Protein AF-A0A7R9IKL3-F1 (afdb_monomer_lite)

Radius of gyration: 31.58 Å; chains: 1; bounding box: 67×96×57 Å

InterPro domains:
  IPR035437 SNase-like, OB-fold superfamily [G3DSA:2.40.50.90] (3-88)

Secondary structure (DSSP, 8-state):
-EESSEE--SSS-S-HHHHHHHHHHHHHHTTTTS---EEEEEEEEE--S-TT-S--SPPEEEEEEEE-SSSS-EEHHHHHHHTTS-EEPP----------------------------------------PPP----PPPP-----------

Structure (mmCIF, N/CA/C/O backbone):
data_AF-A0A7R9IKL3-F1
#
_entry.id   AF-A0A7R9IKL3-F1
#
loop_
_atom_site.group_PDB
_atom_site.id
_atom_site.type_symbol
_atom_site.label_atom_id
_atom_site.label_alt_id
_atom_site.label_comp_id
_atom_site.label_asym_id
_atom_site.label_entity_id
_atom_site.label_seq_id
_atom_site.pdbx_PDB_ins_code
_atom_site.Cartn_x
_atom_site.Cartn_y
_atom_site.Cartn_z
_atom_site.occu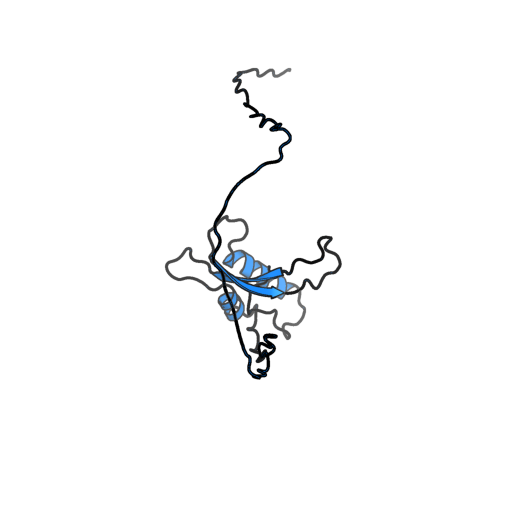pancy
_atom_site.B_iso_or_equiv
_atom_site.auth_seq_id
_atom_site.auth_comp_id
_atom_site.auth_asym_id
_atom_site.auth_atom_id
_atom_site.pdbx_PDB_model_num
ATOM 1 N N . MET A 1 1 ? 6.623 2.500 -2.815 1.00 86.50 1 MET A N 1
ATOM 2 C CA . MET A 1 1 ? 6.357 1.099 -2.430 1.00 86.50 1 MET A CA 1
ATOM 3 C C . MET A 1 1 ? 5.423 0.496 -3.464 1.00 86.50 1 MET A C 1
ATOM 5 O O . MET A 1 1 ? 4.882 1.261 -4.254 1.00 86.50 1 MET A O 1
ATOM 9 N N . TYR A 1 2 ? 5.236 -0.818 -3.454 1.00 92.62 2 TYR A N 1
ATOM 10 C CA . TYR A 1 2 ? 4.177 -1.495 -4.209 1.00 92.62 2 TYR A CA 1
ATOM 11 C C . TYR A 1 2 ? 3.191 -2.158 -3.243 1.00 92.62 2 TYR A C 1
ATOM 13 O O . TYR A 1 2 ? 3.590 -2.508 -2.132 1.00 92.62 2 TYR A O 1
ATOM 21 N N . ILE A 1 3 ? 1.941 -2.350 -3.667 1.00 94.62 3 ILE A N 1
ATOM 22 C CA . ILE A 1 3 ? 1.001 -3.231 -2.967 1.00 94.62 3 ILE A CA 1
ATOM 23 C C . ILE A 1 3 ? 1.361 -4.673 -3.329 1.00 94.62 3 ILE A C 1
ATOM 25 O O . ILE A 1 3 ? 1.582 -4.992 -4.497 1.00 94.62 3 ILE A O 1
ATOM 29 N N . ALA A 1 4 ? 1.544 -5.516 -2.317 1.00 92.56 4 ALA A N 1
ATOM 30 C CA . ALA A 1 4 ? 1.863 -6.925 -2.503 1.00 92.56 4 ALA A CA 1
ATOM 31 C C . ALA A 1 4 ? 0.665 -7.669 -3.107 1.00 92.56 4 ALA A C 1
ATOM 33 O O . ALA A 1 4 ? -0.482 -7.307 -2.850 1.00 92.56 4 ALA A O 1
ATOM 34 N N . HIS A 1 5 ? 0.948 -8.706 -3.898 1.00 90.62 5 HIS A N 1
ATOM 35 C CA . HIS A 1 5 ? -0.027 -9.624 -4.506 1.00 90.62 5 HIS A CA 1
ATOM 36 C C . HIS A 1 5 ? -1.034 -9.020 -5.498 1.00 90.62 5 HIS A C 1
ATOM 38 O O . HIS A 1 5 ? -1.648 -9.784 -6.226 1.00 90.62 5 HIS A O 1
ATOM 44 N N . ALA A 1 6 ? -1.208 -7.699 -5.577 1.00 88.62 6 ALA A N 1
ATOM 45 C CA . ALA A 1 6 ? -2.150 -7.040 -6.487 1.00 88.62 6 ALA A CA 1
ATOM 46 C C . ALA A 1 6 ? -1.444 -6.422 -7.707 1.00 88.62 6 ALA A C 1
ATOM 48 O O . ALA A 1 6 ? -0.469 -5.677 -7.568 1.00 88.62 6 ALA A O 1
ATOM 49 N N . PHE A 1 7 ? -1.958 -6.702 -8.908 1.00 87.31 7 PHE A N 1
ATOM 50 C CA . PHE A 1 7 ? -1.406 -6.232 -10.185 1.00 87.31 7 PHE A CA 1
ATOM 51 C C . PHE A 1 7 ? -2.468 -5.582 -11.071 1.00 87.31 7 PHE A C 1
ATOM 53 O O . PHE A 1 7 ? -3.632 -5.972 -11.034 1.00 87.31 7 PHE A O 1
ATOM 60 N N . GLU A 1 8 ? -2.049 -4.634 -11.919 1.00 86.00 8 GLU A N 1
ATOM 61 C CA . GLU A 1 8 ? -2.910 -4.095 -12.981 1.00 86.00 8 GLU A CA 1
ATOM 62 C C . GLU A 1 8 ? -3.382 -5.248 -13.900 1.00 86.00 8 GLU A C 1
ATOM 64 O O . GLU A 1 8 ? -2.543 -6.035 -14.364 1.00 86.00 8 GLU A O 1
ATOM 69 N N . PRO A 1 9 ? -4.690 -5.377 -14.191 1.00 83.75 9 PRO A N 1
ATOM 70 C CA . PRO A 1 9 ? -5.186 -6.433 -15.069 1.00 83.75 9 PRO A CA 1
ATOM 71 C C . PRO A 1 9 ? -4.674 -6.258 -16.511 1.00 83.75 9 PRO A C 1
ATOM 73 O O . PRO A 1 9 ? -4.626 -5.147 -17.038 1.00 83.75 9 PRO A O 1
ATOM 76 N N . LYS A 1 10 ? -4.317 -7.362 -17.184 1.00 75.00 10 LYS A N 1
ATOM 77 C CA . LYS A 1 10 ? -3.703 -7.345 -18.533 1.00 75.00 10 LYS A CA 1
ATOM 78 C C . LYS A 1 10 ? -4.668 -6.943 -19.654 1.00 75.00 10 LYS A C 1
ATOM 80 O O . LYS A 1 10 ? -4.230 -6.365 -20.647 1.00 75.00 10 LYS A O 1
ATOM 85 N N . ASP A 1 11 ? -5.952 -7.252 -19.480 1.00 70.25 11 ASP A N 1
ATOM 86 C CA . ASP A 1 11 ? -6.977 -7.153 -20.529 1.00 70.25 11 ASP A CA 1
ATOM 87 C C . ASP A 1 11 ? -7.844 -5.896 -20.431 1.00 70.25 11 ASP A C 1
ATOM 89 O O . ASP A 1 11 ? -8.664 -5.638 -21.315 1.00 70.25 11 ASP A O 1
ATOM 93 N N . VAL A 1 12 ? -7.652 -5.072 -19.393 1.00 60.84 12 VAL A N 1
ATOM 94 C CA . VAL A 1 12 ? -8.295 -3.760 -19.334 1.00 60.84 12 VAL A CA 1
ATOM 95 C C . VAL A 1 12 ? -7.621 -2.914 -20.406 1.00 60.84 12 VAL A C 1
ATOM 97 O O . VAL A 1 12 ? -6.507 -2.416 -20.237 1.00 60.84 12 VAL A O 1
ATOM 100 N N . SER A 1 13 ? -8.281 -2.829 -21.564 1.00 56.31 13 SER A N 1
ATOM 101 C CA . SER A 1 13 ? -7.886 -1.990 -22.690 1.00 56.31 13 SER A CA 1
ATOM 102 C C . SER A 1 13 ? -7.377 -0.659 -22.154 1.00 56.31 13 SER A C 1
ATOM 104 O O . SER A 1 13 ? -8.050 -0.077 -21.311 1.00 56.31 13 SER A O 1
ATOM 106 N N . LYS A 1 14 ? -6.202 -0.228 -22.625 1.00 53.94 14 LYS A N 1
ATOM 107 C CA . LYS A 1 14 ? -5.419 0.958 -22.230 1.00 53.94 14 LYS A CA 1
ATOM 108 C C . LYS A 1 14 ? -6.199 2.287 -22.295 1.00 53.94 14 LYS A C 1
ATOM 110 O O . LYS A 1 14 ? -5.790 3.213 -22.992 1.00 53.94 14 LYS A O 1
ATOM 115 N N . THR A 1 15 ? -7.328 2.404 -21.619 1.00 55.47 15 THR A N 1
ATOM 116 C CA . THR A 1 15 ? -8.055 3.648 -21.445 1.00 55.47 15 THR A CA 1
ATOM 117 C C . THR A 1 15 ? -7.499 4.281 -20.183 1.00 55.47 15 THR A C 1
ATOM 119 O O . THR A 1 15 ? -7.377 3.656 -19.136 1.00 55.47 15 THR A O 1
ATOM 122 N N . SER A 1 16 ? -7.069 5.532 -20.286 1.00 61.28 16 SER A N 1
ATOM 123 C CA . SER A 1 16 ? -6.524 6.257 -19.140 1.00 61.28 16 SER A CA 1
ATOM 124 C C . SER A 1 16 ? -7.536 6.382 -17.995 1.00 61.28 16 SER A C 1
ATOM 126 O O . SER A 1 16 ? -7.115 6.456 -16.848 1.00 61.28 16 SER A O 1
ATOM 128 N N . SER A 1 17 ? -8.841 6.353 -18.304 1.00 68.19 17 SER A N 1
ATOM 129 C CA . SER A 1 17 ? -9.939 6.444 -17.326 1.00 68.19 17 SER A CA 1
ATOM 130 C C . SER A 1 17 ? -9.857 5.367 -16.246 1.00 68.19 17 SER A C 1
ATOM 132 O O . SER A 1 17 ? -9.834 5.695 -15.068 1.00 68.19 17 SER A O 1
ATOM 134 N N . THR A 1 18 ? -9.683 4.098 -16.631 1.00 77.88 18 THR A N 1
ATOM 135 C CA . THR A 1 18 ? -9.680 2.976 -15.676 1.00 77.88 18 THR A CA 1
ATOM 136 C C . THR A 1 18 ? -8.471 3.004 -14.745 1.00 77.88 18 THR A C 1
ATOM 138 O O . THR A 1 18 ? -8.564 2.591 -13.592 1.00 77.88 18 THR A O 1
ATOM 141 N N . ARG A 1 19 ? -7.332 3.541 -15.208 1.00 85.44 19 ARG A N 1
ATOM 142 C CA . ARG A 1 19 ? -6.158 3.750 -14.352 1.00 85.44 19 ARG A CA 1
ATOM 143 C C . ARG A 1 19 ? -6.396 4.846 -13.317 1.00 85.44 19 ARG A C 1
ATOM 145 O O . ARG A 1 19 ? -5.991 4.668 -12.175 1.00 85.44 19 ARG A O 1
ATOM 152 N N . TYR A 1 20 ? -6.980 5.978 -13.709 1.00 90.44 20 TYR A N 1
ATOM 153 C CA . TYR A 1 20 ? -7.248 7.061 -12.760 1.00 90.44 20 TYR A CA 1
ATOM 154 C C . TYR A 1 20 ? -8.275 6.631 -11.712 1.00 90.44 20 TYR A C 1
ATOM 156 O O . TYR A 1 20 ? -8.031 6.831 -10.534 1.00 90.44 20 TYR A O 1
ATOM 164 N N . GLU A 1 21 ? -9.322 5.911 -12.115 1.00 92.50 21 GLU A N 1
ATOM 165 C CA . GLU A 1 21 ? -10.306 5.338 -11.187 1.00 92.50 21 GLU A CA 1
ATOM 166 C C . GLU A 1 21 ? -9.664 4.367 -10.176 1.00 92.50 21 GLU A C 1
ATOM 168 O O . GLU A 1 21 ? -9.987 4.397 -8.990 1.00 92.50 21 GLU A O 1
ATOM 173 N N . ALA A 1 22 ? -8.700 3.547 -10.613 1.00 92.06 22 ALA A N 1
ATOM 174 C CA . ALA A 1 22 ? -7.939 2.675 -9.717 1.00 92.06 22 ALA A CA 1
ATOM 175 C C . ALA A 1 22 ? -7.056 3.459 -8.729 1.00 92.06 22 ALA A C 1
ATOM 177 O O . ALA A 1 22 ? -6.906 3.050 -7.575 1.00 92.06 22 ALA A O 1
ATOM 178 N N . ILE A 1 23 ? -6.462 4.572 -9.176 1.00 94.25 23 ILE A N 1
ATOM 179 C CA . ILE A 1 23 ? -5.675 5.467 -8.316 1.00 94.25 23 ILE A CA 1
ATOM 180 C C . ILE A 1 23 ? -6.590 6.128 -7.288 1.00 94.25 23 ILE A C 1
ATOM 182 O O . ILE A 1 23 ? -6.277 6.063 -6.105 1.00 94.25 23 ILE A O 1
ATOM 186 N N . ASP A 1 24 ? -7.724 6.683 -7.712 1.00 95.88 24 ASP A N 1
ATOM 187 C CA . ASP A 1 24 ? -8.681 7.356 -6.830 1.00 95.88 24 ASP A CA 1
ATOM 188 C C . ASP A 1 24 ? -9.198 6.393 -5.748 1.00 95.88 24 ASP A C 1
ATOM 190 O O . ASP A 1 24 ? -9.185 6.721 -4.561 1.00 95.88 24 ASP A O 1
ATOM 194 N N . MET A 1 25 ? -9.554 5.160 -6.132 1.00 95.56 25 MET A N 1
ATOM 195 C CA . MET A 1 25 ? -9.950 4.108 -5.187 1.00 95.56 25 MET A CA 1
ATOM 196 C C . MET A 1 25 ? -8.827 3.779 -4.196 1.00 95.56 25 MET A C 1
ATOM 198 O O . MET A 1 25 ? -9.061 3.659 -2.993 1.00 95.56 25 MET A O 1
ATOM 202 N N . PHE A 1 26 ? -7.587 3.642 -4.676 1.00 96.69 26 PHE A N 1
ATOM 203 C CA . PHE A 1 26 ? -6.447 3.420 -3.791 1.00 96.69 26 PHE A CA 1
ATOM 204 C C . PHE A 1 26 ? -6.235 4.595 -2.827 1.00 96.69 26 PHE A C 1
ATOM 206 O O . PHE A 1 26 ? -5.991 4.368 -1.644 1.00 96.69 26 PHE A O 1
ATOM 213 N N . GLU A 1 27 ? -6.324 5.837 -3.303 1.00 96.81 27 GLU A N 1
ATOM 214 C CA . GLU A 1 27 ? -6.149 7.037 -2.482 1.00 96.81 27 GLU A CA 1
ATOM 215 C C . GLU A 1 27 ? -7.224 7.157 -1.397 1.00 96.81 27 GLU A C 1
ATOM 217 O O . GLU A 1 27 ? -6.915 7.542 -0.262 1.00 96.81 27 GLU A O 1
ATOM 222 N N . GLU A 1 28 ? -8.461 6.776 -1.721 1.00 96.56 28 GLU A N 1
ATOM 223 C CA . GLU A 1 28 ? -9.572 6.708 -0.777 1.00 96.56 28 GLU A CA 1
ATOM 224 C C . GLU A 1 28 ? -9.331 5.643 0.301 1.00 96.56 28 GLU A C 1
ATOM 226 O O . GLU A 1 28 ? -9.352 5.972 1.492 1.00 96.56 28 GLU A O 1
ATOM 231 N N . LEU A 1 29 ? -9.020 4.404 -0.101 1.00 96.50 29 LEU A N 1
ATOM 232 C CA . LEU A 1 29 ? -8.756 3.282 0.810 1.00 96.50 29 LEU A CA 1
ATOM 233 C C . LEU A 1 29 ? -7.523 3.521 1.693 1.00 96.50 29 LEU A C 1
ATOM 235 O O . LEU A 1 29 ? -7.545 3.239 2.889 1.00 96.50 29 LEU A O 1
ATOM 239 N N . ALA A 1 30 ? -6.444 4.060 1.119 1.00 96.50 30 ALA A N 1
ATOM 240 C CA . ALA A 1 30 ? -5.190 4.331 1.822 1.00 96.50 30 ALA A CA 1
ATOM 241 C C . ALA A 1 30 ? -5.196 5.666 2.584 1.00 96.50 30 ALA A C 1
ATOM 243 O O . ALA A 1 30 ? -4.189 6.024 3.199 1.00 96.50 30 ALA A O 1
ATOM 244 N N . ARG A 1 31 ? -6.301 6.425 2.518 1.00 95.62 31 ARG A N 1
ATOM 245 C CA . ARG A 1 31 ? -6.489 7.709 3.212 1.00 95.62 31 ARG A CA 1
ATOM 246 C C . ARG A 1 31 ? -5.293 8.646 3.049 1.00 95.62 31 ARG A C 1
ATOM 248 O O . ARG A 1 31 ? -4.788 9.246 4.005 1.00 95.62 31 ARG A O 1
ATOM 255 N N . VAL A 1 32 ? -4.824 8.756 1.809 1.00 96.94 32 VAL A N 1
ATOM 256 C CA . VAL A 1 32 ? -3.590 9.470 1.472 1.00 96.94 32 VAL A CA 1
ATOM 257 C C . VAL A 1 32 ? -3.657 10.913 1.977 1.00 96.94 32 VAL A C 1
ATOM 259 O O . VAL A 1 32 ? -4.657 11.606 1.807 1.00 96.94 32 VAL A O 1
ATOM 262 N N . ALA A 1 33 ? -2.582 11.353 2.637 1.00 96.50 33 ALA A N 1
ATOM 263 C CA . ALA A 1 33 ? -2.441 12.688 3.229 1.00 96.50 33 ALA A CA 1
ATOM 264 C C . ALA A 1 33 ? -3.479 13.066 4.313 1.00 96.50 33 ALA A C 1
ATOM 266 O O . ALA A 1 33 ? -3.556 14.235 4.693 1.00 96.50 33 ALA A O 1
ATOM 267 N N . LYS A 1 34 ? -4.223 12.095 4.869 1.00 96.31 34 LYS A N 1
ATOM 268 C CA . LYS A 1 34 ? -5.138 12.308 6.010 1.00 96.31 34 LYS A CA 1
ATOM 269 C C . LYS A 1 34 ? -4.505 12.035 7.380 1.00 96.31 34 LYS A C 1
ATOM 271 O O . LYS A 1 34 ? -5.118 12.344 8.393 1.00 96.31 34 LYS A O 1
ATOM 276 N N . TRP A 1 35 ? -3.268 11.526 7.412 1.00 95.69 35 TRP A N 1
ATOM 277 C CA . TRP A 1 35 ? -2.500 11.236 8.640 1.00 95.69 35 TRP A CA 1
ATOM 278 C C . TRP A 1 35 ? -3.145 10.188 9.554 1.00 95.69 35 TRP A C 1
ATOM 280 O O . TRP A 1 35 ? -2.950 10.197 10.768 1.00 95.69 35 TRP A O 1
ATOM 290 N N . GLU A 1 36 ? -3.900 9.270 8.962 1.00 94.56 36 GLU A N 1
ATOM 291 C CA . GLU A 1 36 ? -4.531 8.173 9.684 1.00 94.56 36 GLU A CA 1
ATOM 292 C C . GLU A 1 36 ? -3.598 6.961 9.782 1.00 94.56 36 GLU A C 1
ATOM 294 O O . GLU A 1 36 ? -2.790 6.698 8.887 1.00 94.56 36 GLU A O 1
ATOM 299 N N . LEU A 1 37 ? -3.684 6.234 10.899 1.00 95.31 37 LEU A N 1
ATOM 300 C CA . LEU A 1 37 ? -2.845 5.066 11.150 1.00 95.31 37 LEU A CA 1
ATOM 301 C C . LEU A 1 37 ? -3.281 3.891 10.266 1.00 95.31 37 LEU A C 1
ATOM 303 O O . LEU A 1 37 ? -4.463 3.565 10.198 1.00 95.31 37 LEU A O 1
ATOM 307 N N . MET A 1 38 ? -2.303 3.220 9.660 1.00 97.31 38 MET A N 1
ATOM 308 C CA . MET A 1 38 ? -2.491 1.993 8.886 1.00 97.31 38 MET A CA 1
ATOM 309 C C . MET A 1 38 ? -1.450 0.950 9.293 1.00 97.31 38 MET A C 1
ATOM 311 O O . MET A 1 38 ? -0.337 1.303 9.694 1.00 97.31 38 MET A O 1
ATOM 315 N N . MET A 1 39 ? -1.781 -0.332 9.145 1.00 97.81 39 MET A N 1
ATOM 316 C CA . MET A 1 39 ? -0.836 -1.428 9.355 1.00 97.81 39 MET A CA 1
ATOM 317 C C . MET A 1 39 ? -0.193 -1.823 8.025 1.00 97.81 39 MET A C 1
ATOM 319 O O . MET A 1 39 ? -0.887 -2.134 7.060 1.00 97.81 39 MET A O 1
ATOM 323 N N . ALA A 1 40 ? 1.139 -1.847 7.976 1.00 97.75 40 ALA A N 1
ATOM 324 C CA . ALA A 1 40 ? 1.892 -2.265 6.798 1.00 97.75 40 ALA A CA 1
ATOM 325 C C . ALA A 1 40 ? 2.826 -3.430 7.138 1.00 97.75 40 ALA A C 1
ATOM 327 O O . ALA A 1 40 ? 3.653 -3.332 8.047 1.00 97.75 40 ALA A O 1
ATOM 328 N N . ARG A 1 41 ? 2.741 -4.516 6.366 1.00 97.56 41 ARG A N 1
ATOM 329 C CA . ARG A 1 41 ? 3.642 -5.669 6.463 1.00 97.56 41 ARG A CA 1
ATOM 330 C C . ARG A 1 41 ? 4.477 -5.768 5.198 1.00 97.56 41 ARG A C 1
ATOM 332 O O . ARG A 1 41 ? 3.934 -5.908 4.107 1.00 97.56 41 ARG A O 1
ATOM 339 N N . VAL A 1 42 ? 5.802 -5.712 5.330 1.00 97.12 42 VAL A N 1
ATOM 340 C CA . VAL A 1 42 ? 6.702 -5.944 4.191 1.00 97.12 42 VAL A CA 1
ATOM 341 C C . VAL A 1 42 ? 6.596 -7.407 3.776 1.00 97.12 42 VAL A C 1
ATOM 343 O O . VAL A 1 42 ? 6.871 -8.297 4.575 1.00 97.12 42 VAL A O 1
ATOM 346 N N . ASN A 1 43 ? 6.195 -7.638 2.530 1.00 95.69 43 ASN A N 1
ATOM 347 C CA . ASN A 1 43 ? 6.074 -8.969 1.947 1.00 95.69 43 ASN A CA 1
ATOM 348 C C . ASN A 1 43 ? 7.349 -9.348 1.177 1.00 95.69 43 ASN A C 1
ATOM 350 O O . ASN A 1 43 ? 7.919 -10.414 1.389 1.00 95.69 43 ASN A O 1
ATOM 354 N N . CYS A 1 44 ? 7.842 -8.447 0.323 1.00 93.25 44 CYS A N 1
ATOM 355 C CA . CYS A 1 44 ? 9.069 -8.659 -0.442 1.00 93.25 44 CYS A CA 1
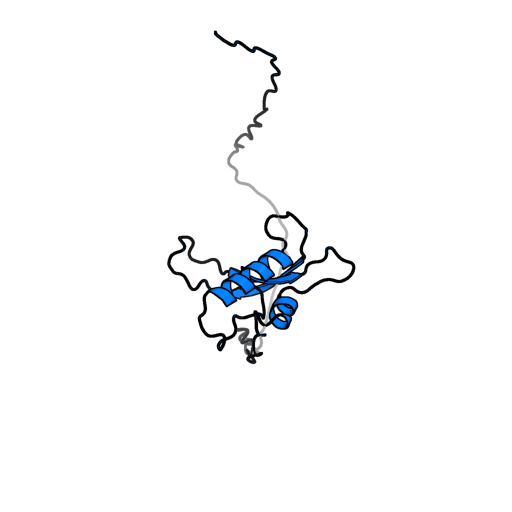ATOM 356 C C . CYS A 1 44 ? 9.705 -7.329 -0.873 1.00 93.25 44 CYS A C 1
ATOM 358 O O . CYS A 1 44 ? 9.219 -6.241 -0.554 1.00 93.25 44 CYS A O 1
ATOM 360 N N . TYR A 1 45 ? 10.801 -7.409 -1.622 1.00 92.81 45 TYR A N 1
ATOM 361 C CA . TYR A 1 45 ? 11.499 -6.264 -2.197 1.00 92.81 45 TYR A CA 1
ATOM 362 C C . TYR A 1 45 ? 11.642 -6.468 -3.707 1.00 92.81 45 TYR A C 1
ATOM 364 O O . TYR A 1 45 ? 12.117 -7.511 -4.147 1.00 92.81 45 TYR A O 1
ATOM 372 N N . LYS A 1 46 ? 11.245 -5.470 -4.503 1.00 88.44 46 LYS A N 1
ATOM 373 C CA . LYS A 1 46 ? 11.369 -5.477 -5.969 1.00 88.44 46 LYS A CA 1
ATOM 374 C C . LYS A 1 46 ? 12.469 -4.523 -6.417 1.00 88.44 46 LYS A C 1
ATOM 376 O O . LYS A 1 46 ? 12.604 -3.414 -5.894 1.00 88.44 46 LYS A O 1
ATOM 381 N N . GLU A 1 47 ? 13.248 -4.936 -7.408 1.00 87.44 47 GLU A N 1
ATOM 382 C CA . GLU A 1 47 ? 14.206 -4.044 -8.052 1.00 87.44 47 GLU A CA 1
ATOM 383 C C . GLU A 1 47 ? 13.468 -2.919 -8.798 1.00 87.44 47 GLU A C 1
ATOM 385 O O . GLU A 1 47 ? 12.381 -3.105 -9.351 1.00 87.44 47 GLU A O 1
ATOM 390 N N . ARG A 1 48 ? 14.036 -1.710 -8.793 1.00 80.19 48 ARG A N 1
ATOM 391 C CA . ARG A 1 48 ? 13.431 -0.562 -9.471 1.00 80.19 48 ARG A CA 1
ATOM 392 C C . ARG A 1 48 ? 13.644 -0.685 -10.979 1.00 80.19 48 ARG A C 1
ATOM 394 O O . ARG A 1 48 ? 14.772 -0.620 -11.448 1.00 80.19 48 ARG A O 1
ATOM 401 N N . SER A 1 49 ? 12.559 -0.729 -11.750 1.00 74.12 49 SER A N 1
ATOM 402 C CA . SER A 1 49 ? 12.619 -0.793 -13.220 1.00 74.12 49 SER A CA 1
ATOM 403 C C . SER A 1 49 ? 13.177 0.477 -13.888 1.00 74.12 49 SER A C 1
ATOM 405 O O . SER A 1 49 ? 13.637 0.436 -15.029 1.00 74.12 49 SER A O 1
ATOM 407 N N . SER A 1 50 ? 13.161 1.626 -13.199 1.00 68.88 50 SER A N 1
ATOM 408 C CA . SER A 1 50 ? 13.595 2.915 -13.753 1.00 68.88 50 SER A CA 1
ATOM 409 C C . SER A 1 50 ? 15.054 3.259 -13.440 1.00 68.88 50 SER A C 1
ATOM 411 O O . SER A 1 50 ? 15.416 3.515 -12.291 1.00 68.88 50 SER A O 1
ATOM 413 N N . LYS A 1 51 ? 15.854 3.414 -14.505 1.00 62.66 51 LYS A N 1
ATOM 414 C CA . LYS A 1 51 ? 17.244 3.914 -14.479 1.00 62.66 51 LYS A CA 1
ATOM 415 C C . LYS A 1 51 ? 17.369 5.420 -14.175 1.00 62.66 51 LYS A C 1
ATOM 417 O O . LYS A 1 51 ? 18.480 5.910 -14.010 1.00 62.66 51 LYS A O 1
ATOM 422 N N . ARG A 1 52 ? 16.264 6.185 -14.137 1.00 60.22 52 ARG A N 1
ATOM 423 C CA . ARG A 1 52 ? 16.297 7.661 -13.980 1.00 60.22 52 ARG A CA 1
ATOM 424 C C . ARG A 1 52 ? 16.415 8.148 -12.533 1.00 60.22 52 ARG A C 1
ATOM 426 O O . ARG A 1 52 ? 16.653 9.335 -12.316 1.00 60.22 52 ARG A O 1
ATOM 433 N N . ALA A 1 53 ? 16.235 7.284 -11.537 1.00 59.12 53 ALA A N 1
ATOM 434 C CA . ALA A 1 53 ? 16.337 7.702 -10.145 1.00 59.12 53 ALA A CA 1
ATOM 435 C C . ALA A 1 53 ? 17.801 7.719 -9.676 1.00 59.12 53 ALA A C 1
ATOM 437 O O . ALA A 1 53 ? 18.469 6.693 -9.678 1.00 59.12 53 ALA A O 1
ATOM 438 N N . LYS A 1 54 ? 18.279 8.880 -9.210 1.00 53.12 54 LYS A N 1
ATOM 439 C CA . LYS A 1 54 ? 19.682 9.139 -8.817 1.00 53.12 54 LYS A CA 1
ATOM 440 C C . LYS A 1 54 ? 20.204 8.338 -7.607 1.00 53.12 54 LYS A C 1
ATOM 442 O O . LYS A 1 54 ?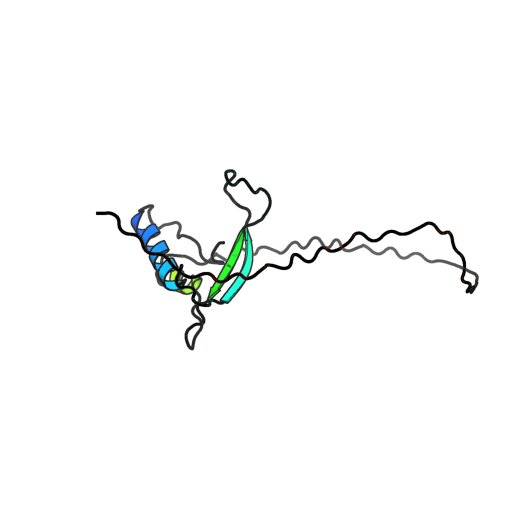 21.366 8.483 -7.253 1.00 53.12 54 LYS A O 1
ATOM 447 N N . ARG A 1 55 ? 19.374 7.518 -6.955 1.00 58.50 55 ARG A N 1
ATOM 448 C CA . ARG A 1 55 ? 19.798 6.608 -5.879 1.00 58.50 55 ARG A CA 1
ATOM 449 C C . ARG A 1 55 ? 19.757 5.181 -6.412 1.00 58.50 55 ARG A C 1
ATOM 451 O O . ARG A 1 55 ? 18.721 4.525 -6.345 1.00 58.50 55 ARG A O 1
ATOM 458 N N . ALA A 1 56 ? 20.863 4.749 -7.007 1.00 63.53 56 ALA A N 1
ATOM 459 C CA . ALA A 1 56 ? 21.059 3.355 -7.376 1.00 63.53 56 ALA A CA 1
ATOM 460 C C . ALA A 1 56 ? 21.142 2.490 -6.103 1.00 63.53 56 ALA A C 1
ATOM 462 O O . ALA A 1 56 ? 21.744 2.909 -5.117 1.00 63.53 56 ALA A O 1
ATOM 463 N N . GLY A 1 57 ? 20.542 1.298 -6.127 1.00 72.44 57 GLY A N 1
ATOM 464 C CA . GLY A 1 57 ? 20.876 0.213 -5.195 1.00 72.44 57 GLY A CA 1
ATOM 465 C C . GLY A 1 57 ? 19.847 -0.153 -4.123 1.00 72.44 57 GLY A C 1
ATOM 466 O O . GLY A 1 57 ? 19.862 -1.293 -3.675 1.00 72.44 57 GLY A O 1
ATOM 467 N N . SER A 1 58 ? 18.926 0.731 -3.719 1.00 82.69 58 SER A N 1
ATOM 468 C CA . SER A 1 58 ? 17.905 0.349 -2.726 1.00 82.69 58 SER A CA 1
ATOM 469 C C . SER A 1 58 ? 16.655 -0.224 -3.404 1.00 82.69 58 SER A C 1
ATOM 471 O O . SER A 1 58 ? 16.008 0.498 -4.176 1.00 82.69 58 SER A O 1
ATOM 473 N N . PRO A 1 59 ? 16.279 -1.486 -3.129 1.00 89.75 59 PRO A N 1
ATOM 474 C CA . PRO A 1 59 ? 15.075 -2.072 -3.696 1.00 89.75 59 PRO A CA 1
ATOM 475 C C . PRO A 1 59 ? 13.813 -1.422 -3.109 1.00 89.75 59 PRO A C 1
ATOM 477 O O . PRO A 1 59 ? 13.831 -0.813 -2.038 1.00 89.75 59 PRO A O 1
ATOM 480 N N . VAL A 1 60 ? 12.700 -1.521 -3.831 1.00 91.00 60 VAL A N 1
ATOM 481 C CA . VAL A 1 60 ? 11.409 -0.953 -3.432 1.00 91.00 60 VAL A CA 1
ATOM 482 C C . VAL A 1 60 ? 10.624 -2.011 -2.651 1.00 91.00 60 VAL A C 1
ATOM 484 O O . VAL A 1 60 ? 10.390 -3.091 -3.193 1.00 91.00 60 VAL A O 1
ATOM 487 N N . PRO A 1 61 ? 10.185 -1.734 -1.410 1.00 94.00 61 PRO A N 1
ATOM 488 C CA . PRO A 1 61 ? 9.383 -2.690 -0.659 1.00 94.00 61 PRO A CA 1
ATOM 489 C C . PRO A 1 61 ? 8.009 -2.875 -1.310 1.00 94.00 61 PRO A C 1
ATOM 491 O O . PRO A 1 61 ? 7.383 -1.905 -1.761 1.00 94.00 61 PRO A O 1
ATOM 494 N N . CYS A 1 62 ? 7.551 -4.121 -1.319 1.00 95.06 62 CYS A N 1
ATOM 495 C CA . CYS A 1 62 ? 6.170 -4.503 -1.572 1.00 95.06 62 CYS A CA 1
ATOM 496 C C . CYS A 1 62 ? 5.529 -4.818 -0.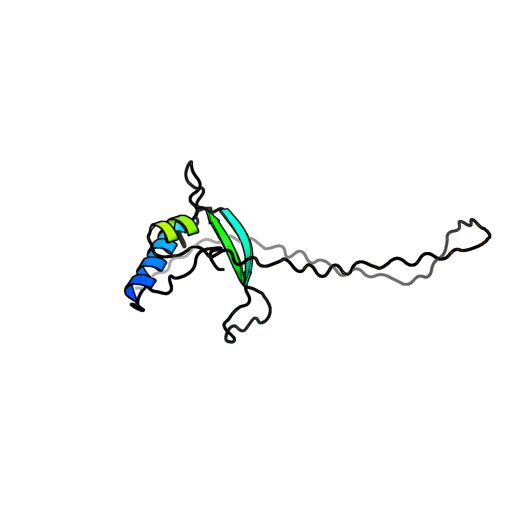230 1.00 95.06 62 CYS A C 1
ATOM 498 O O . CYS A 1 62 ? 6.076 -5.609 0.541 1.00 95.06 62 CYS A O 1
ATOM 500 N N . VAL A 1 63 ? 4.407 -4.177 0.059 1.00 97.25 63 VAL A N 1
ATOM 501 C CA . VAL A 1 63 ? 3.758 -4.264 1.361 1.00 97.25 63 VAL A CA 1
ATOM 502 C C . VAL A 1 63 ? 2.328 -4.744 1.208 1.00 97.25 63 VAL A C 1
ATOM 504 O O . VAL A 1 63 ? 1.633 -4.371 0.267 1.00 97.25 63 VAL A O 1
ATOM 507 N N . GLU A 1 64 ? 1.887 -5.552 2.155 1.00 97.75 64 GLU A N 1
ATOM 508 C CA . GLU A 1 64 ? 0.468 -5.694 2.440 1.00 97.75 64 GLU A CA 1
ATOM 509 C C . GLU A 1 64 ? 0.063 -4.516 3.322 1.00 97.75 64 GLU A C 1
ATOM 511 O O . GLU A 1 64 ? 0.773 -4.190 4.280 1.00 97.75 64 GLU A O 1
ATOM 516 N N . LEU A 1 65 ? -1.037 -3.859 2.972 1.00 98.06 65 LEU A N 1
ATOM 517 C CA . LEU A 1 65 ? -1.495 -2.646 3.631 1.00 98.06 65 LEU A CA 1
ATOM 518 C C . LEU A 1 65 ? -2.928 -2.854 4.111 1.00 98.06 65 LEU A C 1
ATOM 520 O O . LEU A 1 65 ? -3.788 -3.262 3.328 1.00 98.06 65 LEU A O 1
ATOM 524 N N . TYR A 1 66 ? -3.152 -2.564 5.389 1.00 98.06 66 TYR A N 1
ATOM 525 C CA . TYR A 1 66 ? -4.434 -2.738 6.050 1.00 98.06 66 TYR A CA 1
ATOM 526 C C . TYR A 1 66 ? -4.880 -1.430 6.699 1.00 98.06 66 TYR A C 1
ATOM 528 O O . TYR A 1 66 ? -4.106 -0.781 7.411 1.00 98.06 66 TYR A O 1
ATOM 536 N N . ASP A 1 67 ? -6.136 -1.063 6.476 1.00 96.88 67 ASP A N 1
ATOM 537 C CA . ASP A 1 67 ? -6.816 -0.047 7.272 1.00 96.88 67 ASP A CA 1
ATOM 538 C C . ASP A 1 67 ? -7.381 -0.700 8.533 1.00 96.88 67 ASP A C 1
ATOM 540 O O . ASP A 1 67 ? -8.239 -1.578 8.462 1.00 96.88 67 ASP A O 1
ATOM 544 N N . THR A 1 68 ? -6.873 -0.269 9.684 1.00 96.50 68 THR A N 1
ATOM 545 C CA . THR A 1 68 ? -7.211 -0.811 11.005 1.00 96.50 68 THR A CA 1
ATOM 546 C C . THR A 1 68 ? -8.009 0.193 11.841 1.00 96.50 68 THR A C 1
ATOM 548 O O . THR A 1 68 ? -8.011 0.119 13.069 1.00 96.50 68 THR A O 1
ATOM 551 N N . SER A 1 69 ? -8.628 1.208 11.222 1.00 92.94 69 SER A N 1
ATOM 552 C CA . SER A 1 69 ? -9.385 2.229 11.963 1.00 92.94 69 SER A CA 1
ATOM 553 C C . SER A 1 69 ? -10.716 1.714 12.510 1.00 92.94 69 SER A C 1
ATOM 555 O O . SER A 1 69 ? -11.291 2.312 13.418 1.00 92.94 69 SER A O 1
ATOM 557 N N . ASN A 1 70 ? -11.241 0.646 11.909 1.00 90.19 70 ASN A N 1
ATOM 558 C CA . ASN A 1 70 ? -12.537 0.063 12.227 1.00 90.19 70 ASN A CA 1
ATOM 559 C C . ASN A 1 70 ? -12.371 -1.208 13.074 1.00 90.19 70 ASN A C 1
ATOM 561 O O . ASN A 1 70 ? -11.268 -1.656 13.357 1.00 90.19 70 ASN A O 1
ATOM 565 N N . LYS A 1 71 ? -13.490 -1.822 13.485 1.00 92.44 71 LYS A N 1
ATOM 566 C CA . LYS A 1 71 ? -13.472 -3.091 14.245 1.00 92.44 71 LYS A CA 1
ATOM 567 C C . LYS A 1 71 ? -12.909 -4.274 13.451 1.00 92.44 71 LYS A C 1
ATOM 569 O O . LYS A 1 71 ? -12.589 -5.297 14.047 1.00 92.44 71 LYS A O 1
ATOM 574 N N . GLN A 1 72 ? -12.883 -4.152 12.130 1.00 94.81 72 GLN A N 1
ATOM 575 C CA . GLN A 1 72 ? -12.372 -5.152 11.212 1.00 94.81 72 GLN A CA 1
ATOM 576 C C . GLN A 1 72 ? -11.328 -4.489 10.324 1.00 94.81 72 GLN A C 1
ATOM 578 O O . GLN A 1 72 ? -11.584 -3.415 9.776 1.00 94.81 72 GLN A O 1
ATOM 583 N N . ASP A 1 73 ? -10.188 -5.155 10.190 1.00 96.62 73 ASP A N 1
ATOM 584 C CA . ASP A 1 73 ? -9.112 -4.712 9.319 1.00 96.62 73 ASP A CA 1
ATOM 585 C C . ASP A 1 73 ? -9.515 -4.909 7.854 1.00 96.62 73 ASP A C 1
ATOM 587 O O . ASP A 1 73 ? -10.027 -5.966 7.474 1.00 96.62 73 ASP A O 1
ATOM 591 N N . ILE A 1 74 ? -9.268 -3.894 7.029 1.00 97.50 74 ILE A N 1
ATOM 592 C CA . ILE A 1 74 ? -9.565 -3.919 5.595 1.00 97.50 74 ILE A CA 1
ATOM 593 C C . ILE A 1 74 ? -8.256 -4.088 4.833 1.00 97.50 74 ILE A C 1
ATOM 595 O O . ILE A 1 74 ? -7.384 -3.224 4.906 1.00 97.50 74 ILE A O 1
ATOM 599 N N . ASN A 1 75 ? -8.121 -5.180 4.077 1.00 97.62 75 ASN A N 1
ATOM 600 C CA . ASN A 1 75 ? -6.984 -5.393 3.185 1.00 97.62 75 ASN A CA 1
ATOM 601 C C . ASN A 1 75 ? -7.172 -4.597 1.887 1.00 97.62 75 ASN A C 1
ATOM 603 O O . ASN A 1 75 ? -8.081 -4.866 1.101 1.00 97.62 75 ASN A O 1
ATOM 607 N N . ILE A 1 76 ? -6.276 -3.646 1.626 1.00 97.56 76 ILE A N 1
ATOM 608 C CA . ILE A 1 76 ? -6.386 -2.771 0.452 1.00 97.56 76 ILE A CA 1
ATOM 609 C C . ILE A 1 76 ? -6.231 -3.541 -0.862 1.00 97.56 76 ILE A C 1
ATOM 611 O O . ILE A 1 76 ? -6.907 -3.221 -1.837 1.00 97.56 76 ILE A O 1
ATOM 615 N N . ALA A 1 77 ? -5.373 -4.565 -0.908 1.00 96.94 77 ALA A N 1
ATOM 616 C CA . ALA A 1 77 ? -5.209 -5.380 -2.110 1.00 96.94 77 ALA A CA 1
ATOM 617 C C . ALA A 1 77 ? -6.513 -6.110 -2.469 1.00 96.94 77 ALA A C 1
ATOM 619 O O . ALA A 1 77 ? -6.900 -6.148 -3.634 1.00 96.94 77 ALA A O 1
ATOM 620 N N . GLU A 1 78 ? -7.209 -6.637 -1.461 1.00 96.88 78 GLU A N 1
ATOM 621 C CA . GLU A 1 78 ? -8.467 -7.361 -1.640 1.00 96.88 78 GLU A CA 1
ATOM 622 C C . GLU A 1 78 ? -9.585 -6.451 -2.148 1.00 96.88 78 GLU A C 1
ATOM 624 O O . GLU A 1 78 ? -10.267 -6.808 -3.109 1.00 96.88 78 GLU A O 1
ATOM 629 N N . GLU A 1 79 ? -9.738 -5.254 -1.574 1.00 97.06 79 GLU A N 1
ATOM 630 C CA . GLU A 1 79 ? -10.747 -4.300 -2.044 1.00 97.06 79 GLU A CA 1
ATOM 631 C C . GLU A 1 79 ? -10.461 -3.837 -3.481 1.00 97.06 79 GLU A C 1
ATOM 633 O O . GLU A 1 79 ? -11.372 -3.807 -4.309 1.00 97.06 79 GLU A O 1
ATOM 638 N N . LEU A 1 80 ? -9.198 -3.591 -3.848 1.00 95.56 80 LEU A N 1
ATOM 639 C CA . LEU A 1 80 ? -8.844 -3.277 -5.239 1.00 95.56 80 LEU A CA 1
ATOM 640 C C . LEU A 1 80 ? -9.211 -4.412 -6.209 1.00 95.56 80 LEU A C 1
ATOM 642 O O . LEU A 1 80 ? -9.705 -4.144 -7.306 1.00 95.56 80 LEU A O 1
ATOM 646 N N . VAL A 1 81 ? -9.004 -5.675 -5.818 1.00 94.62 81 VAL A N 1
ATOM 647 C CA . VAL A 1 81 ? -9.387 -6.835 -6.641 1.00 94.62 81 VAL A CA 1
ATOM 648 C C . VAL A 1 81 ? -10.905 -6.970 -6.742 1.00 94.62 81 VAL A C 1
ATOM 650 O O . VAL A 1 81 ? -11.440 -7.160 -7.833 1.00 94.62 81 VAL A O 1
ATOM 653 N N . LYS A 1 82 ? -11.619 -6.818 -5.626 1.00 95.06 82 LYS A N 1
ATOM 654 C CA . LYS A 1 82 ? -13.084 -6.891 -5.561 1.00 95.06 82 LYS A CA 1
ATOM 655 C C . LYS A 1 82 ? -13.764 -5.824 -6.420 1.00 95.06 82 LYS A C 1
ATOM 657 O O . LYS A 1 82 ? -14.801 -6.097 -7.019 1.00 95.06 82 LYS A O 1
ATOM 662 N N . HIS A 1 83 ? -13.159 -4.644 -6.522 1.00 92.12 83 HIS A N 1
ATOM 663 C CA . HIS A 1 83 ? -13.611 -3.565 -7.400 1.00 92.12 83 HIS A CA 1
ATOM 664 C C . HIS A 1 83 ? -13.142 -3.708 -8.862 1.00 92.12 83 HIS A C 1
ATOM 666 O O . HIS A 1 83 ? -13.502 -2.887 -9.701 1.00 92.12 83 HIS A O 1
ATOM 672 N N . GLY A 1 84 ? -12.372 -4.750 -9.195 1.00 91.12 84 GLY A N 1
ATOM 673 C CA . GLY A 1 84 ? -11.895 -5.013 -10.557 1.00 91.12 84 GLY A CA 1
ATOM 674 C C . GLY A 1 84 ? -10.720 -4.136 -11.004 1.00 91.12 84 GLY A C 1
ATOM 675 O O . GLY A 1 84 ? -10.363 -4.150 -12.181 1.00 91.12 84 GLY A O 1
ATOM 676 N N . PHE A 1 85 ? -10.099 -3.391 -10.085 1.00 91.69 85 PHE A N 1
ATOM 677 C CA . PHE A 1 85 ? -8.940 -2.536 -10.365 1.00 91.69 85 PHE A CA 1
ATOM 678 C C . PHE A 1 85 ? -7.605 -3.279 -10.286 1.00 91.69 85 PHE A C 1
ATOM 680 O O . PHE A 1 85 ? -6.592 -2.790 -10.789 1.00 91.69 85 PHE A O 1
ATOM 687 N N . ALA A 1 86 ? -7.598 -4.463 -9.676 1.00 92.56 86 ALA A N 1
ATOM 688 C CA . ALA A 1 86 ? -6.437 -5.331 -9.608 1.00 92.56 86 ALA A CA 1
ATOM 689 C C . ALA A 1 86 ? -6.811 -6.803 -9.815 1.00 92.56 86 ALA A C 1
ATOM 691 O O . ALA A 1 86 ? -7.968 -7.202 -9.705 1.00 92.56 86 ALA A O 1
ATOM 692 N N . VAL A 1 87 ? -5.801 -7.621 -10.085 1.00 92.56 87 VAL A N 1
ATOM 693 C CA . VAL A 1 87 ? -5.875 -9.085 -10.037 1.00 92.56 87 VAL A CA 1
ATOM 694 C C . VAL A 1 87 ? -4.811 -9.619 -9.087 1.00 92.56 87 VAL A C 1
ATOM 696 O O . VAL A 1 87 ? -3.752 -9.002 -8.930 1.00 92.56 87 VAL A O 1
ATOM 699 N N . TRP A 1 88 ? -5.091 -10.763 -8.462 1.00 93.38 88 TRP A N 1
ATOM 700 C CA . TRP A 1 88 ? -4.110 -11.457 -7.634 1.00 93.38 88 TRP A CA 1
ATOM 701 C C . TRP A 1 88 ? -2.948 -11.985 -8.480 1.00 93.38 88 TRP A C 1
ATOM 703 O O . TRP A 1 88 ? -3.131 -12.399 -9.627 1.00 93.38 88 TRP A O 1
ATOM 713 N N . GLU A 1 89 ? -1.747 -11.977 -7.907 1.00 86.56 89 GLU A N 1
ATOM 714 C CA . GLU A 1 89 ? -0.596 -12.672 -8.468 1.00 86.56 89 GLU A CA 1
ATOM 715 C C . GLU A 1 89 ? -0.915 -14.162 -8.531 1.00 86.56 89 GLU A C 1
ATOM 717 O O . GLU A 1 89 ? -1.228 -14.785 -7.517 1.00 86.56 89 GLU A O 1
ATOM 722 N N . GLU A 1 90 ? -0.844 -14.738 -9.727 1.00 76.44 90 GLU A N 1
ATOM 723 C CA . GLU A 1 90 ? -0.843 -16.189 -9.858 1.00 76.44 90 GLU A CA 1
ATOM 724 C C . GLU A 1 90 ? 0.408 -16.709 -9.149 1.00 76.44 90 GLU A C 1
ATOM 726 O O . GLU A 1 90 ? 1.526 -16.317 -9.499 1.00 76.44 90 GLU A O 1
ATOM 731 N N . GLU A 1 91 ? 0.207 -17.558 -8.141 1.00 58.78 91 GLU A N 1
ATOM 732 C CA . GLU A 1 91 ? 1.267 -18.186 -7.362 1.00 58.78 91 GLU A CA 1
ATOM 733 C C . GLU A 1 91 ? 2.132 -19.027 -8.310 1.00 58.78 91 GLU A C 1
ATOM 735 O O . GLU A 1 91 ? 1.842 -20.174 -8.639 1.00 58.78 91 GLU A O 1
ATOM 740 N N . LYS A 1 92 ? 3.187 -18.417 -8.848 1.00 52.22 92 LYS A N 1
ATOM 741 C CA . LYS A 1 92 ? 4.240 -19.161 -9.524 1.00 52.22 92 LYS A CA 1
ATOM 742 C C . LYS A 1 92 ? 5.081 -19.752 -8.416 1.00 52.22 92 LYS A C 1
ATOM 744 O O . LYS A 1 92 ? 5.753 -18.989 -7.723 1.00 52.22 92 LYS A O 1
ATOM 749 N N . ASP A 1 93 ? 5.032 -21.075 -8.271 1.00 42.50 93 ASP A N 1
ATOM 750 C CA . ASP A 1 93 ? 5.874 -21.884 -7.385 1.00 42.50 93 ASP A CA 1
ATOM 751 C C . ASP A 1 93 ? 7.348 -21.484 -7.526 1.00 42.50 93 ASP A C 1
ATOM 753 O O . ASP A 1 93 ? 8.125 -22.049 -8.302 1.00 42.50 93 ASP A O 1
ATOM 757 N N . THR A 1 94 ? 7.755 -20.448 -6.802 1.00 42.06 94 THR A N 1
ATOM 758 C CA . THR A 1 94 ? 9.123 -19.961 -6.840 1.00 42.06 94 THR A CA 1
ATOM 759 C C . THR A 1 94 ? 9.834 -20.742 -5.756 1.00 42.06 94 THR A C 1
ATOM 761 O O . THR A 1 94 ? 9.867 -20.338 -4.596 1.00 42.06 94 THR A O 1
ATOM 764 N N . ILE A 1 95 ? 10.335 -21.921 -6.133 1.00 45.56 95 ILE A N 1
ATOM 765 C CA . ILE A 1 95 ? 11.218 -22.739 -5.305 1.00 45.56 95 ILE A CA 1
ATOM 766 C C . ILE A 1 95 ? 12.300 -21.814 -4.746 1.00 45.56 95 ILE A C 1
ATOM 768 O O . ILE A 1 95 ? 13.143 -21.297 -5.480 1.00 45.56 95 ILE A O 1
ATOM 772 N N . LEU A 1 96 ? 12.244 -21.589 -3.435 1.00 46.22 96 LEU A N 1
ATOM 773 C CA . LEU A 1 96 ? 13.251 -20.870 -2.673 1.00 46.22 96 LEU A CA 1
ATOM 774 C C . LEU A 1 96 ? 14.563 -21.657 -2.761 1.00 46.22 96 LEU A C 1
ATOM 776 O O . LEU A 1 96 ? 14.848 -22.517 -1.929 1.00 46.22 96 LEU A O 1
ATOM 780 N N . THR A 1 97 ? 15.389 -21.380 -3.768 1.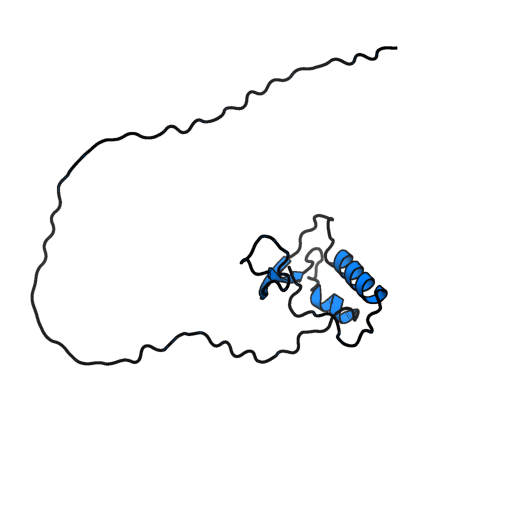00 42.16 97 THR A N 1
ATOM 781 C CA . THR A 1 97 ? 16.780 -21.833 -3.778 1.00 42.16 97 THR A CA 1
ATOM 782 C C . THR A 1 97 ? 17.558 -20.992 -2.771 1.00 42.16 97 THR A C 1
ATOM 784 O O . THR A 1 97 ? 18.192 -19.996 -3.113 1.00 42.16 97 THR A O 1
ATOM 787 N N . SER A 1 98 ? 17.473 -21.383 -1.501 1.00 46.47 98 SER A N 1
ATOM 788 C CA . SER A 1 98 ? 18.412 -20.961 -0.467 1.00 46.47 98 SER A CA 1
ATOM 789 C C . SER A 1 98 ? 19.797 -21.534 -0.805 1.00 46.47 98 SER A C 1
ATOM 791 O O . SER A 1 98 ? 19.915 -22.752 -0.963 1.00 46.47 98 SER A O 1
ATOM 793 N N . PRO A 1 99 ? 20.865 -20.724 -0.931 1.00 49.78 99 PRO A N 1
ATOM 794 C CA . PRO A 1 99 ? 22.200 -21.222 -1.228 1.00 49.78 99 PRO A CA 1
ATOM 795 C C . PRO A 1 99 ? 22.879 -21.698 0.063 1.00 49.78 99 PRO A C 1
ATOM 797 O O . PRO A 1 99 ? 23.956 -21.229 0.420 1.00 49.78 99 PRO A O 1
ATOM 800 N N . HIS A 1 100 ? 22.275 -22.645 0.783 1.00 39.03 100 HIS A N 1
ATOM 801 C CA . HIS A 1 100 ? 23.006 -23.407 1.791 1.00 39.03 100 HIS A CA 1
ATOM 802 C C . HIS A 1 100 ? 23.607 -24.635 1.119 1.00 39.03 100 HIS A C 1
ATOM 804 O O . HIS A 1 100 ? 22.987 -25.688 1.001 1.00 39.03 100 HIS A O 1
ATOM 810 N N . LYS A 1 101 ? 24.849 -24.478 0.657 1.00 49.34 101 LYS A N 1
ATOM 811 C CA . LYS A 1 101 ? 25.704 -25.599 0.272 1.00 49.34 101 LYS A CA 1
ATOM 812 C C . LYS A 1 101 ? 25.880 -26.500 1.508 1.00 49.34 101 LYS A C 1
ATOM 814 O O . LYS A 1 101 ? 26.422 -26.013 2.503 1.00 49.34 101 LYS A O 1
ATOM 819 N N . PRO A 1 102 ? 25.460 -27.777 1.496 1.00 41.09 102 PRO A N 1
ATOM 820 C CA . PRO A 1 102 ? 25.814 -28.685 2.574 1.00 41.09 102 PRO A CA 1
ATOM 821 C C . PRO A 1 102 ? 27.329 -28.912 2.526 1.00 41.09 102 PRO A C 1
ATOM 823 O O . PRO A 1 102 ? 27.884 -29.325 1.505 1.00 41.09 102 PRO A O 1
ATOM 826 N N . ILE A 1 103 ? 28.008 -28.587 3.626 1.00 48.88 103 ILE A N 1
ATOM 827 C CA . ILE A 1 103 ? 29.384 -29.015 3.874 1.00 48.88 103 ILE A CA 1
ATOM 828 C C . ILE A 1 103 ? 29.352 -30.545 3.949 1.00 48.88 103 ILE A C 1
ATOM 830 O O . ILE A 1 103 ? 28.826 -31.131 4.891 1.00 48.88 103 ILE A O 1
ATOM 834 N N . SER A 1 104 ? 29.855 -31.178 2.889 1.00 48.16 104 SER A N 1
ATOM 835 C CA . SER A 1 104 ? 30.109 -32.613 2.821 1.00 48.16 104 SER A CA 1
ATOM 836 C C . SER A 1 104 ? 31.169 -32.969 3.856 1.00 48.16 104 SER A C 1
ATOM 838 O O . SER A 1 104 ? 32.281 -32.442 3.816 1.00 48.16 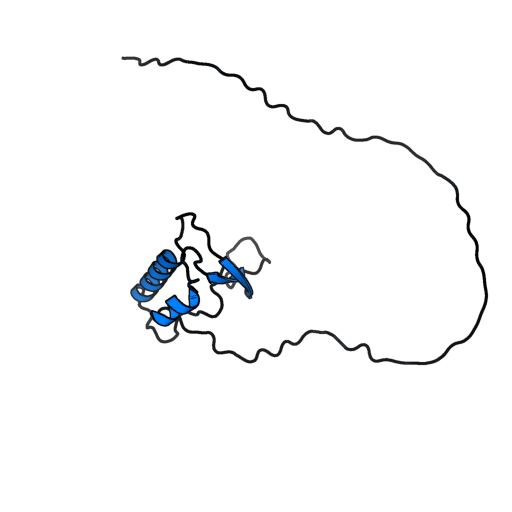104 SER A O 1
ATOM 840 N N . GLY A 1 105 ? 30.807 -33.847 4.787 1.00 44.94 105 GLY A N 1
ATOM 841 C CA . GLY A 1 105 ? 31.711 -34.379 5.792 1.00 44.94 105 GLY A CA 1
ATOM 842 C C . GLY A 1 105 ? 32.814 -35.232 5.171 1.00 44.94 105 GLY A C 1
ATOM 843 O O . GLY A 1 105 ? 32.555 -36.098 4.340 1.00 44.94 105 GLY A O 1
ATOM 844 N N . HIS A 1 106 ? 34.036 -35.016 5.643 1.00 42.81 106 HIS A N 1
ATOM 845 C CA . HIS A 1 106 ? 35.087 -36.021 5.632 1.00 42.81 106 HIS A CA 1
ATOM 846 C C . HIS A 1 106 ? 35.602 -36.160 7.065 1.00 42.81 106 HIS A C 1
ATOM 848 O O . HIS A 1 106 ? 36.199 -35.237 7.614 1.00 42.81 106 HIS A O 1
ATOM 854 N N . GLN A 1 107 ? 35.306 -37.308 7.675 1.00 43.91 107 GLN A N 1
ATOM 855 C CA . GLN A 1 107 ? 36.020 -37.816 8.841 1.00 43.91 107 GLN A CA 1
ATOM 856 C C . GLN A 1 107 ? 37.368 -38.380 8.379 1.00 43.91 107 GLN A C 1
ATOM 858 O O . GLN A 1 107 ? 37.401 -39.140 7.412 1.00 43.91 107 GLN A O 1
ATOM 863 N N . ALA A 1 108 ? 38.442 -38.060 9.099 1.00 38.34 108 ALA A N 1
ATOM 864 C CA . ALA A 1 108 ? 39.548 -38.978 9.360 1.00 38.34 108 ALA A CA 1
ATOM 865 C C . ALA A 1 108 ? 40.325 -38.491 10.597 1.00 38.34 108 ALA A C 1
ATOM 867 O O . ALA A 1 108 ? 40.395 -37.296 10.874 1.00 38.34 108 ALA A O 1
ATOM 868 N N . GLU A 1 109 ? 40.818 -39.457 11.361 1.00 37.62 109 GLU A N 1
ATOM 869 C CA . GLU A 1 109 ? 41.103 -39.428 12.796 1.00 37.62 109 GLU A CA 1
ATOM 870 C C . GLU A 1 109 ? 42.487 -38.851 13.190 1.00 37.62 109 GLU A C 1
ATOM 872 O O . GLU A 1 109 ? 43.321 -38.588 12.329 1.00 37.62 109 GLU A O 1
ATOM 877 N N . GLY A 1 110 ? 42.698 -38.624 14.502 1.00 37.94 110 GLY A N 1
ATOM 878 C CA . GLY A 1 110 ? 43.898 -38.026 15.140 1.00 37.94 110 GLY A CA 1
ATOM 879 C C . GLY A 1 110 ? 45.173 -38.909 15.135 1.00 37.94 110 GLY A C 1
ATOM 880 O O . GLY A 1 110 ? 45.280 -39.741 14.239 1.00 37.94 110 GLY A O 1
ATOM 881 N N . PRO A 1 111 ? 46.143 -38.801 16.093 1.00 50.69 111 PRO A N 1
ATOM 882 C CA . PRO A 1 111 ? 45.977 -38.377 17.501 1.00 50.69 111 PRO A CA 1
ATOM 883 C C . PRO A 1 111 ? 47.123 -37.540 18.156 1.00 50.69 111 PRO A C 1
ATOM 885 O O . PRO A 1 111 ? 48.215 -37.397 17.615 1.00 50.69 111 PRO A O 1
ATOM 888 N N . SER A 1 112 ? 46.875 -37.152 19.427 1.00 41.25 112 SER A N 1
ATOM 889 C CA . SER A 1 112 ? 47.822 -36.954 20.566 1.00 41.25 112 SER A CA 1
ATOM 890 C C . SER A 1 112 ? 48.822 -35.774 20.518 1.00 41.25 112 SER A C 1
ATOM 892 O O . SER A 1 112 ? 49.376 -35.482 19.474 1.00 41.25 112 SER A O 1
ATOM 894 N N . THR A 1 113 ? 49.189 -35.032 21.575 1.00 44.44 113 THR A N 1
ATOM 895 C CA . THR A 1 113 ? 48.949 -35.002 23.040 1.00 44.44 113 THR A CA 1
ATOM 896 C C . THR A 1 113 ? 49.679 -33.753 23.601 1.00 44.44 113 THR A C 1
ATOM 898 O O . THR A 1 113 ? 50.618 -33.284 22.965 1.00 44.44 113 THR A O 1
ATOM 901 N N . HIS A 1 114 ? 49.328 -33.346 24.832 1.00 42.75 114 HIS A N 1
ATOM 902 C CA . HIS A 1 114 ? 50.097 -32.557 25.827 1.00 42.75 114 HIS A CA 1
ATOM 903 C C . HIS A 1 114 ? 49.777 -31.060 26.050 1.00 42.75 114 HIS A C 1
ATOM 905 O O . HIS A 1 114 ? 50.043 -30.220 25.205 1.00 42.75 114 HIS A O 1
ATOM 911 N N . SER A 1 115 ? 49.257 -30.808 27.273 1.00 42.28 115 SER A N 1
ATOM 912 C CA . SER A 1 115 ? 49.602 -29.779 28.292 1.00 42.28 115 SER A CA 1
ATOM 913 C C . SER A 1 115 ? 49.863 -28.336 27.832 1.00 42.28 115 SER A C 1
ATOM 915 O O . SER A 1 115 ? 50.610 -28.106 26.901 1.00 42.28 115 SER A O 1
ATOM 917 N N . SER A 1 116 ? 49.413 -27.282 28.505 1.00 43.22 116 SER A N 1
ATOM 918 C CA . SER A 1 116 ? 49.477 -27.019 29.944 1.00 43.22 116 SER A CA 1
ATOM 919 C C . SER A 1 116 ? 48.645 -25.766 30.243 1.00 43.22 116 SER A C 1
ATOM 921 O O . SER A 1 116 ? 48.463 -24.918 29.371 1.00 43.22 116 SER A O 1
ATOM 923 N N . LEU A 1 117 ? 48.176 -25.642 31.481 1.00 52.00 117 LEU A N 1
ATOM 924 C CA . LEU A 1 117 ? 47.720 -24.376 32.052 1.00 52.00 117 LEU A CA 1
ATOM 925 C C . LEU A 1 117 ? 48.890 -23.385 32.073 1.00 52.00 117 LEU A C 1
ATOM 927 O O . LEU A 1 117 ? 49.987 -23.791 32.454 1.00 52.00 117 LEU A O 1
ATOM 931 N N . ASP A 1 118 ? 48.639 -22.113 31.756 1.00 39.56 118 ASP A N 1
ATOM 932 C CA . ASP A 1 118 ? 49.229 -21.041 32.554 1.00 39.56 118 ASP A CA 1
ATOM 933 C C . ASP A 1 118 ? 48.448 -19.724 32.484 1.00 39.56 118 ASP A C 1
ATOM 935 O O . ASP A 1 118 ? 47.969 -19.281 31.439 1.00 39.56 118 ASP A O 1
ATOM 939 N N . THR A 1 119 ? 48.318 -19.126 33.661 1.00 45.97 119 THR A N 1
ATOM 940 C CA . THR A 1 119 ? 47.659 -17.858 33.970 1.00 45.97 119 THR A CA 1
ATOM 941 C C . THR A 1 119 ? 48.724 -16.861 34.415 1.00 45.97 119 THR A C 1
ATOM 943 O O . THR A 1 119 ? 49.362 -17.086 35.436 1.00 45.97 119 THR A O 1
ATOM 946 N N . SER A 1 120 ? 48.897 -15.752 33.698 1.00 43.12 120 SER A N 1
ATOM 947 C CA . SER A 1 120 ? 49.474 -14.465 34.160 1.00 43.12 120 SER A CA 1
ATOM 948 C C . SER A 1 120 ? 49.518 -13.531 32.935 1.00 43.12 120 SER A C 1
ATOM 950 O O . SER A 1 120 ? 49.941 -13.954 31.870 1.00 43.12 120 SER A O 1
ATOM 952 N N . SER A 1 121 ? 48.880 -12.359 32.864 1.00 40.47 121 SER A N 1
ATOM 953 C CA . SER A 1 121 ? 48.833 -11.157 33.710 1.00 40.47 121 SER A CA 1
ATOM 954 C C . SER A 1 121 ? 50.102 -10.285 33.628 1.00 40.47 121 SER A C 1
ATOM 956 O O . SER A 1 121 ? 51.146 -10.693 34.125 1.00 40.47 121 SER A O 1
ATOM 958 N N . LEU A 1 122 ? 49.894 -9.052 33.113 1.00 44.91 122 LEU A N 1
ATOM 959 C CA . LEU A 1 122 ? 50.687 -7.805 33.258 1.00 44.91 122 LEU A CA 1
ATOM 960 C C . LEU A 1 122 ? 51.949 -7.706 32.334 1.00 44.91 122 LEU A C 1
ATOM 962 O O . LEU A 1 122 ? 52.641 -8.693 32.162 1.00 44.91 122 LEU A O 1
ATOM 966 N N . GLU A 1 123 ? 52.340 -6.622 31.637 1.00 44.44 123 GLU A N 1
ATOM 967 C CA . GLU A 1 123 ? 52.110 -5.171 31.739 1.00 44.44 123 GLU A CA 1
ATOM 968 C C . GLU A 1 123 ? 52.360 -4.397 30.414 1.00 44.44 123 GLU A C 1
ATOM 970 O O . GLU A 1 123 ? 53.213 -4.749 29.607 1.00 44.44 123 GLU A O 1
ATOM 975 N N . LEU A 1 124 ? 51.603 -3.299 30.274 1.00 43.41 124 LEU A N 1
ATOM 976 C CA . LEU A 1 124 ? 51.983 -1.915 29.925 1.00 43.41 124 LEU A CA 1
ATOM 977 C C . LEU A 1 124 ? 53.001 -1.602 28.804 1.00 43.41 124 LEU A C 1
ATOM 979 O O . LEU A 1 124 ? 54.199 -1.812 28.924 1.00 43.41 124 LEU A O 1
ATOM 983 N N . ASN A 1 125 ? 52.505 -0.856 27.812 1.00 38.72 125 ASN A N 1
ATOM 984 C CA . ASN A 1 125 ? 53.020 0.454 27.367 1.00 38.72 125 ASN A CA 1
ATOM 985 C C . ASN A 1 125 ? 51.838 1.129 26.633 1.00 38.72 125 ASN A C 1
ATOM 987 O O . ASN A 1 125 ? 51.340 0.590 25.655 1.00 38.72 125 ASN A O 1
ATOM 991 N N . GLY A 1 126 ? 51.193 2.201 27.101 1.00 38.69 126 GLY A N 1
ATOM 992 C CA . GLY A 1 126 ? 51.762 3.466 27.554 1.00 38.69 126 GLY A CA 1
ATOM 993 C C . GLY A 1 126 ? 51.920 4.384 26.338 1.00 38.69 126 GLY A C 1
ATOM 994 O O . GLY A 1 126 ? 52.806 4.116 25.544 1.00 38.69 126 GLY A O 1
ATOM 995 N N . HIS A 1 127 ? 51.008 5.357 26.149 1.00 42.62 127 HIS A N 1
ATOM 996 C CA . HIS A 1 127 ? 51.239 6.775 25.777 1.00 42.62 127 HIS A CA 1
ATOM 997 C C . HIS A 1 127 ? 49.908 7.509 25.436 1.00 42.62 127 HIS A C 1
ATOM 999 O O . HIS A 1 127 ? 49.327 7.354 24.369 1.00 42.62 127 HIS A O 1
ATOM 1005 N N . SER A 1 128 ? 49.456 8.300 26.424 1.00 41.91 128 SER A N 1
ATOM 1006 C CA . SER A 1 128 ? 48.757 9.610 26.397 1.00 41.91 128 SER A CA 1
ATOM 1007 C C . SER A 1 128 ? 47.505 9.905 25.534 1.00 41.91 128 SER A C 1
ATOM 1009 O O . SER A 1 128 ? 47.593 10.175 24.342 1.00 41.91 128 SER A O 1
ATOM 1011 N N . LYS A 1 129 ? 46.370 10.028 26.253 1.00 47.81 129 LYS A N 1
ATOM 1012 C CA . LYS A 1 129 ? 45.350 11.120 26.309 1.00 47.81 129 LYS A CA 1
ATOM 1013 C C . LYS A 1 129 ? 45.493 12.264 25.274 1.00 47.81 129 LYS A C 1
ATOM 1015 O O . LYS A 1 129 ? 46.564 12.847 25.182 1.00 47.81 129 LYS A O 1
ATOM 1020 N N . THR A 1 130 ? 44.422 12.693 24.593 1.00 50.25 130 THR A N 1
ATOM 1021 C CA . THR A 1 130 ? 43.392 13.612 25.141 1.00 50.25 130 THR A CA 1
ATOM 1022 C C . THR A 1 130 ? 41.953 13.349 24.631 1.00 50.25 130 THR A C 1
ATOM 1024 O O . THR A 1 130 ? 41.777 12.879 23.510 1.00 50.25 130 THR A O 1
ATOM 1027 N N . PRO A 1 131 ? 40.902 13.680 25.418 1.00 43.81 131 PRO A N 1
ATOM 1028 C CA . PRO A 1 131 ? 39.500 13.638 24.988 1.00 43.81 131 PRO A CA 1
ATOM 1029 C C . PRO A 1 131 ? 39.078 14.960 24.327 1.00 43.81 131 PRO A C 1
ATOM 1031 O O . PRO A 1 131 ? 39.299 16.028 24.900 1.00 43.81 131 PRO A O 1
ATOM 1034 N N . LEU A 1 132 ? 38.438 14.899 23.153 1.00 53.47 132 LEU A N 1
ATOM 1035 C CA . LEU A 1 132 ? 37.811 16.070 22.539 1.00 53.47 132 LEU A CA 1
ATOM 1036 C C . LEU A 1 132 ? 36.390 16.287 23.075 1.00 53.47 132 LEU A C 1
ATOM 1038 O O . LEU A 1 132 ? 35.558 15.386 23.153 1.00 53.47 132 LEU A O 1
ATOM 1042 N N . HIS A 1 133 ? 36.215 17.536 23.475 1.00 49.53 133 HIS A N 1
ATOM 1043 C CA . HIS A 1 133 ? 35.118 18.229 24.122 1.00 49.53 133 HIS A CA 1
ATOM 1044 C C . HIS A 1 133 ? 33.773 18.092 23.380 1.00 49.53 133 HIS A C 1
ATOM 1046 O O . HIS A 1 133 ? 33.692 18.343 22.180 1.00 49.53 133 HIS A O 1
ATOM 1052 N N . MET A 1 134 ? 32.713 17.723 24.109 1.00 48.31 134 MET A N 1
ATOM 1053 C CA . MET A 1 134 ? 31.324 17.887 23.673 1.00 48.31 134 MET A CA 1
ATOM 1054 C C . MET A 1 134 ? 30.876 19.309 24.025 1.00 48.31 134 MET A C 1
ATOM 1056 O O . MET A 1 134 ? 30.669 19.606 25.201 1.00 48.31 134 MET A O 1
ATOM 1060 N N . GLU A 1 135 ? 30.718 20.183 23.032 1.00 49.56 135 GLU A N 1
ATOM 1061 C CA . GLU A 1 135 ? 30.060 21.476 23.241 1.00 49.56 135 GLU A CA 1
ATOM 1062 C C . GLU A 1 135 ? 28.539 21.306 23.182 1.00 49.56 135 GLU A C 1
ATOM 1064 O O . GLU A 1 135 ? 27.940 21.016 22.147 1.00 49.56 135 GLU A O 1
ATOM 1069 N N . SER A 1 136 ? 27.922 21.482 24.348 1.00 48.53 136 SER A N 1
ATOM 1070 C CA . SER A 1 136 ? 26.491 21.689 24.529 1.00 48.53 136 SER A CA 1
ATOM 1071 C C . SER A 1 136 ? 26.141 23.100 24.051 1.00 48.53 136 SER A C 1
ATOM 1073 O O . SER A 1 136 ? 26.460 24.080 24.725 1.00 48.53 136 SER A O 1
ATOM 1075 N N . VAL A 1 137 ? 25.448 23.213 22.917 1.00 54.09 137 VAL A N 1
ATOM 1076 C CA . VAL A 1 137 ? 24.865 24.484 22.474 1.00 54.09 137 VAL A CA 1
ATOM 1077 C C . VAL A 1 137 ? 23.592 24.739 23.281 1.00 54.09 137 VAL A C 1
ATOM 1079 O O . VAL A 1 137 ? 22.518 24.218 22.985 1.00 54.09 137 VAL A O 1
ATOM 1082 N N . VAL A 1 138 ? 23.735 25.541 24.334 1.00 59.22 138 VAL A N 1
ATOM 1083 C CA . VAL A 1 138 ? 22.625 26.191 25.035 1.00 59.22 138 VAL A CA 1
ATOM 1084 C C . VAL A 1 138 ? 21.980 27.195 24.080 1.00 59.22 138 VAL A C 1
ATOM 1086 O O . VAL A 1 138 ? 22.641 28.101 23.580 1.00 59.22 138 VAL A O 1
ATOM 1089 N N . SER A 1 139 ? 20.684 27.021 23.825 1.00 60.94 139 SER A N 1
ATOM 1090 C CA . SER A 1 139 ? 19.856 27.998 23.114 1.00 60.94 139 SER A CA 1
ATOM 1091 C C . SER A 1 139 ? 19.419 29.097 24.088 1.00 60.94 139 SER A C 1
ATOM 1093 O O . SER A 1 139 ? 18.826 28.762 25.115 1.00 60.94 139 SER A O 1
ATOM 1095 N N . PRO A 1 140 ? 19.666 30.387 23.811 1.00 57.81 140 PRO A N 1
ATOM 1096 C CA . PRO A 1 140 ? 19.080 31.458 24.598 1.00 57.81 140 PRO A CA 1
ATOM 1097 C C . PRO A 1 140 ? 17.642 31.729 24.142 1.00 57.81 140 PRO A C 1
ATOM 1099 O O . PRO A 1 140 ? 17.373 31.996 22.971 1.00 57.81 140 PRO A O 1
ATOM 1102 N N . SER A 1 141 ? 16.722 31.652 25.100 1.00 51.62 141 SER A N 1
ATOM 1103 C CA . SER A 1 141 ? 15.383 32.227 25.027 1.00 51.62 141 SER A CA 1
ATOM 1104 C C . SER A 1 141 ? 15.468 33.736 25.250 1.00 51.62 141 SER A C 1
ATOM 1106 O O . SER A 1 141 ? 15.930 34.158 26.310 1.00 51.62 141 SER A O 1
ATOM 1108 N N . GLU A 1 142 ? 14.957 34.536 24.320 1.00 61.56 142 GLU A N 1
ATOM 1109 C CA . GLU A 1 142 ? 14.595 35.926 24.598 1.00 61.56 142 GLU A CA 1
ATOM 1110 C C . GLU A 1 142 ? 13.230 36.247 23.983 1.00 61.56 142 GLU A C 1
ATOM 1112 O O . GLU A 1 142 ? 13.051 36.303 22.767 1.00 61.56 142 GLU A O 1
ATOM 1117 N N . ASP A 1 143 ? 12.267 36.453 24.880 1.00 52.38 143 ASP A N 1
ATOM 1118 C CA . ASP A 1 143 ? 11.061 37.242 24.667 1.00 52.38 143 ASP A CA 1
ATOM 1119 C C . ASP A 1 143 ? 11.415 38.658 24.188 1.00 52.38 143 ASP A C 1
ATOM 1121 O O . ASP A 1 143 ? 12.295 39.297 24.769 1.00 52.38 143 ASP A O 1
ATOM 1125 N N . LYS A 1 144 ? 10.662 39.194 23.214 1.00 59.97 144 LYS A N 1
ATOM 1126 C CA . LYS A 1 144 ? 10.337 40.634 23.131 1.00 59.97 144 LYS A CA 1
ATOM 1127 C C . LYS A 1 144 ? 9.243 40.940 22.101 1.00 59.97 144 LYS A C 1
ATOM 1129 O O . LYS A 1 144 ? 9.463 41.030 20.900 1.00 59.97 144 LYS A O 1
ATOM 1134 N N . THR A 1 145 ? 8.036 41.081 22.634 1.00 51.78 145 THR A N 1
ATOM 1135 C CA . THR A 1 145 ? 7.137 42.239 22.511 1.00 51.78 145 THR A CA 1
ATOM 1136 C C . THR A 1 145 ? 7.399 43.256 21.384 1.00 51.78 145 THR A C 1
ATOM 1138 O O . THR A 1 145 ? 8.374 43.995 21.427 1.00 51.78 145 THR A O 1
ATOM 1141 N N . GLY A 1 146 ? 6.403 43.399 20.499 1.00 48.59 146 GLY A N 1
ATOM 1142 C CA . GLY A 1 146 ? 5.865 44.686 20.030 1.00 48.59 146 GLY A CA 1
ATOM 1143 C C . GLY A 1 146 ? 6.694 45.525 19.049 1.00 48.59 146 GLY A C 1
ATOM 1144 O O . GLY A 1 146 ? 7.714 46.090 19.407 1.00 48.59 146 GLY A O 1
ATOM 1145 N N . MET A 1 147 ? 6.151 45.764 17.853 1.00 59.78 147 MET A N 1
ATOM 1146 C CA . MET A 1 147 ? 5.556 47.065 17.505 1.00 59.78 147 MET A CA 1
ATOM 1147 C C . MET A 1 147 ? 4.969 47.031 16.089 1.00 59.78 147 MET A C 1
ATOM 1149 O O . MET A 1 147 ? 5.656 46.805 15.097 1.00 59.78 147 MET A O 1
ATOM 1153 N N . PHE A 1 148 ? 3.667 47.294 16.032 1.00 56.00 148 PHE A N 1
ATOM 1154 C CA . PHE A 1 148 ? 2.920 47.675 14.842 1.00 56.00 148 PHE A CA 1
ATOM 1155 C C . PHE A 1 148 ? 3.347 49.095 14.441 1.00 56.00 148 PHE A C 1
ATOM 1157 O O . PHE A 1 148 ? 3.362 49.990 15.288 1.00 56.00 148 PHE A O 1
ATOM 1164 N N . SER A 1 149 ? 3.649 49.332 13.167 1.00 61.47 149 SER A N 1
ATOM 1165 C CA . SER A 1 149 ? 3.643 50.687 12.614 1.00 61.47 149 SER A CA 1
ATOM 1166 C C . SER A 1 149 ? 3.144 50.636 11.174 1.00 61.47 149 SER A C 1
ATOM 1168 O O . SER A 1 149 ? 3.860 50.236 10.258 1.00 61.47 149 SER A O 1
ATOM 1170 N N . MET A 1 150 ? 1.868 50.990 11.024 1.00 65.69 150 MET A N 1
ATOM 1171 C CA . MET A 1 150 ? 1.249 51.381 9.764 1.00 65.69 150 MET A CA 1
ATOM 1172 C C . MET A 1 150 ? 1.796 52.768 9.408 1.00 65.69 150 MET A C 1
ATOM 1174 O O . MET A 1 150 ? 1.868 53.632 10.282 1.00 65.69 150 MET A O 1
ATOM 1178 N N . LYS A 1 151 ? 2.179 52.980 8.152 1.00 61.06 151 LYS A N 1
ATOM 1179 C CA . LYS A 1 151 ? 2.347 54.321 7.592 1.00 61.06 151 LYS A CA 1
ATOM 1180 C C . LYS A 1 151 ? 1.286 54.517 6.522 1.00 61.06 151 LYS A C 1
ATOM 1182 O O . LYS A 1 151 ? 1.068 53.609 5.719 1.00 61.06 151 LYS A O 1
ATOM 1187 N N . ASP A 1 152 ? 0.644 55.669 6.632 1.00 68.00 152 ASP A N 1
ATOM 1188 C CA . ASP A 1 152 ? -0.407 56.219 5.778 1.00 68.00 152 ASP A CA 1
ATOM 1189 C C . ASP A 1 152 ? 0.007 56.376 4.307 1.00 68.00 152 ASP A C 1
ATOM 1191 O O . ASP A 1 152 ? 1.218 56.579 4.038 1.00 68.00 152 ASP A O 1
#

Organism: NCBI:txid61484

pLDDT: mean 71.5, std 22.11, range [37.62, 98.06]

Foldseek 3Di:
DAAPQWDADPPPPPDVVLVVVLVVLLCVQVVPPVPADKDKDFDDWAQDPDPPDPDPDGTHTHIFIWDPPDPDIDTSRVVCVVVVRTDGDDPDPPPPPDPPDPPDDDDDDDDDDDDDDDDDDDDDDDDDDDDDDDDDDDDDDDDDDDDDDDDD

Sequence (152 aa):
MYIAHAFEPKDVSKTSSTRYEAIDMFEELARVAKWELMMARVNCYKERSSKRAKRAGSPVPCVELYDTSNKQDINIAEELVKHGFAVWEEEKDTILTSPHKPISGHQAEGPSTHSSLDTSSLELNGHSKTPLHMESVVSPSEDKTGMFSMKD